Protein AF-A0A9D8C732-F1 (afdb_monomer_lite)

Foldseek 3Di:
DLVVLVVVLVVLVVVLVVLVVVLVVVPPPPVDDDDDDPPPPPPPVNVVSVVVSVVSVVVNVVSVVVSVCVVVVPDDPDDPVVPPPPPPPPPPPPPPPDPPDPPDD

pLDDT: mean 74.03, std 15.89, range [47.41, 96.12]

Structure (mmCIF, N/CA/C/O backbone):
data_AF-A0A9D8C732-F1
#
_entry.id   AF-A0A9D8C732-F1
#
loop_
_atom_site.group_PDB
_atom_site.id
_atom_site.type_symbol
_atom_site.label_atom_id
_atom_site.label_alt_id
_atom_site.label_comp_id
_atom_site.label_asym_id
_atom_site.label_entity_id
_atom_site.label_seq_id
_atom_site.pdbx_PDB_ins_code
_atom_site.Cartn_x
_atom_site.Cartn_y
_atom_site.Cartn_z
_atom_site.occupancy
_atom_site.B_iso_or_equiv
_atom_site.auth_seq_id
_atom_site.auth_comp_id
_atom_site.auth_asym_id
_atom_site.auth_atom_id
_atom_site.pdbx_PDB_model_num
ATOM 1 N N . MET A 1 1 ? 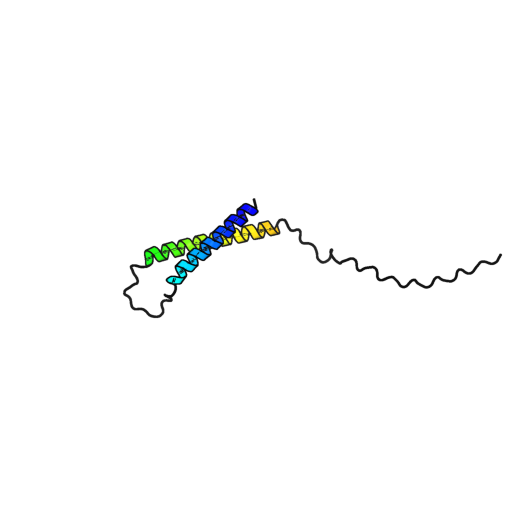-19.339 3.511 5.666 1.00 78.38 1 MET A N 1
ATOM 2 C CA . MET A 1 1 ? -18.114 4.113 5.085 1.00 78.38 1 MET A CA 1
ATOM 3 C C . MET A 1 1 ? -16.856 3.274 5.321 1.00 78.38 1 MET A C 1
ATOM 5 O O . MET A 1 1 ? -16.080 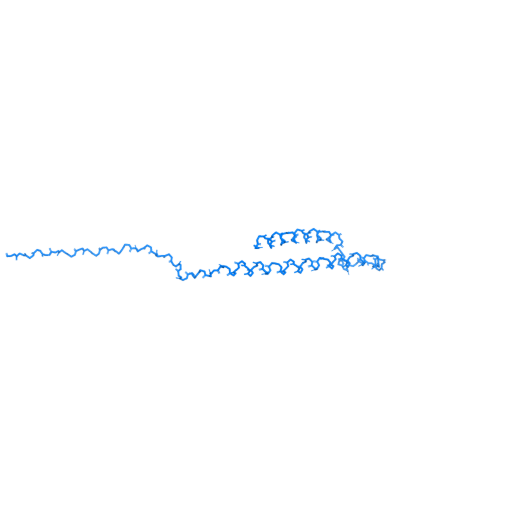3.127 4.390 1.00 78.38 1 MET A O 1
ATOM 9 N N . GLN A 1 2 ? -16.668 2.655 6.495 1.00 84.88 2 GLN A N 1
ATOM 10 C CA . GLN A 1 2 ? -15.501 1.798 6.783 1.00 84.88 2 GLN A CA 1
ATOM 11 C C . GLN A 1 2 ? -15.300 0.636 5.789 1.00 84.88 2 GLN A C 1
ATOM 13 O O . GLN A 1 2 ? -14.180 0.411 5.345 1.00 84.88 2 GLN A O 1
ATOM 18 N N . THR A 1 3 ? -16.366 -0.059 5.375 1.00 90.12 3 THR A N 1
ATOM 19 C CA . THR A 1 3 ? -16.275 -1.151 4.386 1.00 90.12 3 THR A CA 1
ATOM 20 C C . THR A 1 3 ? -15.720 -0.679 3.042 1.00 90.12 3 THR A C 1
ATOM 22 O O . THR A 1 3 ? -14.917 -1.376 2.437 1.00 90.12 3 THR A O 1
ATOM 25 N N . VAL A 1 4 ? -16.090 0.527 2.595 1.00 92.06 4 VAL A N 1
ATOM 26 C CA . VAL A 1 4 ? -15.578 1.111 1.343 1.00 92.06 4 VAL A CA 1
ATOM 27 C C . VAL A 1 4 ? -14.073 1.362 1.450 1.00 92.06 4 VAL A C 1
ATOM 29 O O . VAL A 1 4 ? -13.326 0.990 0.550 1.00 92.06 4 VAL A O 1
ATOM 32 N N . LEU A 1 5 ? -13.614 1.920 2.576 1.00 90.19 5 LEU A N 1
ATOM 33 C CA . LEU A 1 5 ? -12.185 2.131 2.835 1.00 90.19 5 LEU A CA 1
ATOM 34 C C . LEU A 1 5 ? -11.407 0.809 2.888 1.00 90.19 5 LEU A C 1
ATOM 36 O O . LEU A 1 5 ? -10.312 0.730 2.338 1.00 90.19 5 LEU A O 1
ATOM 40 N N . LEU A 1 6 ? -11.978 -0.236 3.498 1.00 92.75 6 LEU A N 1
ATOM 41 C CA . LEU A 1 6 ? -11.377 -1.572 3.515 1.00 92.75 6 LEU A CA 1
ATOM 42 C C . LEU A 1 6 ? -11.243 -2.159 2.109 1.00 92.75 6 LEU A C 1
ATOM 44 O O . LEU A 1 6 ? -10.181 -2.670 1.768 1.00 92.75 6 LEU A O 1
ATOM 48 N N . VAL A 1 7 ? -12.282 -2.050 1.276 1.00 95.56 7 VAL A N 1
ATOM 49 C CA . VAL A 1 7 ? -12.229 -2.518 -0.118 1.00 95.56 7 VAL A CA 1
ATOM 50 C C . VAL A 1 7 ? -11.125 -1.789 -0.889 1.00 95.56 7 VAL A C 1
ATOM 52 O O . VAL A 1 7 ? -10.303 -2.437 -1.533 1.00 95.56 7 VAL A O 1
ATOM 55 N N . ILE A 1 8 ? -11.044 -0.458 -0.773 1.00 93.38 8 ILE A N 1
ATOM 56 C CA . ILE A 1 8 ? -9.986 0.341 -1.414 1.00 93.38 8 ILE A CA 1
ATOM 57 C C . ILE A 1 8 ? -8.597 -0.089 -0.923 1.00 93.38 8 ILE A C 1
ATOM 59 O O . ILE A 1 8 ? -7.682 -0.247 -1.729 1.00 93.38 8 ILE A O 1
ATOM 63 N N . HIS A 1 9 ? -8.434 -0.317 0.380 1.00 94.56 9 HIS A N 1
ATOM 64 C CA . HIS A 1 9 ? -7.164 -0.746 0.961 1.00 94.56 9 HIS A CA 1
ATOM 65 C C . HIS A 1 9 ? -6.697 -2.101 0.417 1.00 94.56 9 HIS A C 1
ATOM 67 O O . HIS A 1 9 ? -5.530 -2.250 0.059 1.00 94.56 9 HIS A O 1
ATOM 73 N N . VAL A 1 10 ? -7.610 -3.070 0.297 1.00 94.81 10 VAL A N 1
ATOM 74 C CA . VAL A 1 10 ? -7.308 -4.389 -0.278 1.00 94.81 10 VAL A CA 1
ATOM 75 C C . VAL A 1 10 ? -6.909 -4.266 -1.750 1.00 94.81 10 VAL A C 1
ATOM 77 O O . VAL A 1 10 ? -5.928 -4.880 -2.165 1.00 94.81 10 VAL A O 1
ATOM 80 N N . LEU A 1 11 ? -7.604 -3.434 -2.533 1.00 95.50 11 LEU A N 1
ATOM 81 C CA . LEU A 1 11 ? -7.233 -3.179 -3.929 1.00 95.50 11 LEU A CA 1
ATOM 82 C C . LEU A 1 11 ? -5.838 -2.549 -4.047 1.00 95.50 11 LEU A C 1
ATOM 84 O O . LEU A 1 11 ? -5.043 -2.990 -4.877 1.00 95.50 11 LEU A O 1
ATOM 88 N N . LEU A 1 12 ? -5.509 -1.571 -3.194 1.00 93.69 12 LEU A N 1
ATOM 89 C CA . LEU A 1 12 ? -4.168 -0.979 -3.131 1.00 93.69 12 LEU A CA 1
ATOM 90 C 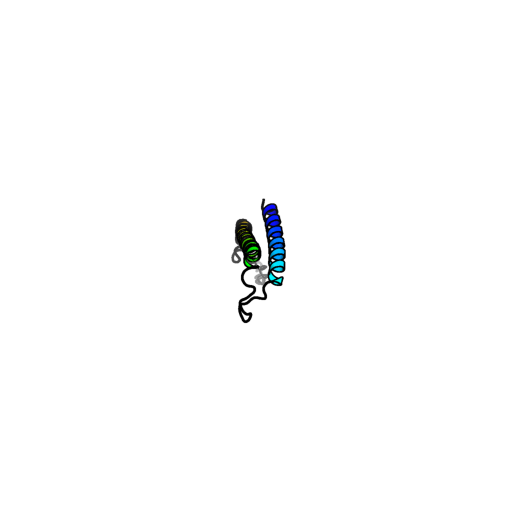C . LEU A 1 12 ? -3.101 -2.018 -2.770 1.00 93.69 12 LEU A C 1
ATOM 92 O O . LEU A 1 12 ? -2.033 -2.019 -3.377 1.00 93.69 12 LEU A O 1
ATOM 96 N N . ALA A 1 13 ? -3.389 -2.913 -1.822 1.00 94.38 13 ALA A N 1
ATOM 97 C CA . ALA A 1 13 ? -2.473 -3.976 -1.418 1.00 94.38 13 ALA A CA 1
ATOM 98 C C . ALA A 1 13 ? -2.163 -4.930 -2.580 1.00 94.38 13 ALA A C 1
ATOM 100 O O . ALA A 1 13 ? -0.998 -5.192 -2.875 1.00 94.38 13 ALA A O 1
ATOM 101 N N . VAL A 1 14 ? -3.199 -5.409 -3.277 1.00 95.75 14 VAL A N 1
ATOM 102 C CA . VAL A 1 14 ? -3.047 -6.311 -4.431 1.00 95.75 14 VAL A CA 1
ATOM 103 C C . VAL A 1 14 ? -2.298 -5.620 -5.570 1.00 95.75 14 VAL A C 1
ATOM 105 O O . VAL A 1 14 ? -1.378 -6.207 -6.140 1.00 95.75 14 VAL A O 1
ATOM 108 N N . ALA A 1 15 ? -2.635 -4.363 -5.872 1.00 92.12 15 ALA A N 1
ATOM 109 C CA . ALA A 1 15 ? -1.936 -3.582 -6.888 1.00 92.12 15 ALA A CA 1
ATOM 110 C C . ALA A 1 15 ? -0.450 -3.395 -6.539 1.00 92.12 15 ALA A C 1
ATOM 112 O O . ALA A 1 15 ? 0.410 -3.603 -7.392 1.00 92.12 15 ALA A O 1
ATOM 113 N N . LEU A 1 16 ? -0.134 -3.070 -5.280 1.00 91.88 16 LEU A N 1
ATOM 114 C CA . LEU A 1 16 ? 1.243 -2.911 -4.816 1.00 91.88 16 LEU A CA 1
ATOM 115 C C . LEU A 1 16 ? 2.032 -4.220 -4.938 1.00 91.88 16 LEU A C 1
ATOM 117 O O . LEU A 1 16 ? 3.148 -4.200 -5.449 1.00 91.88 16 LEU A O 1
ATOM 121 N N . ILE A 1 17 ? 1.448 -5.356 -4.538 1.00 91.31 17 ILE A N 1
ATOM 122 C CA . ILE A 1 17 ? 2.068 -6.678 -4.713 1.00 91.31 17 ILE A CA 1
ATOM 123 C C . ILE A 1 17 ? 2.358 -6.931 -6.196 1.00 91.31 17 ILE A C 1
ATOM 125 O O . ILE A 1 17 ? 3.482 -7.287 -6.539 1.00 91.31 17 ILE A O 1
ATOM 129 N N . GLY A 1 18 ? 1.383 -6.701 -7.081 1.00 90.94 18 GLY A N 1
ATOM 130 C CA . GLY A 1 18 ? 1.556 -6.886 -8.523 1.00 90.94 18 GLY A CA 1
ATOM 131 C C . GLY A 1 18 ? 2.704 -6.051 -9.097 1.00 90.94 18 GLY A C 1
ATOM 132 O O . GLY A 1 18 ? 3.559 -6.582 -9.805 1.00 90.94 18 GLY A O 1
ATOM 133 N N . VAL A 1 19 ? 2.774 -4.763 -8.746 1.00 87.81 19 VAL A N 1
ATOM 134 C CA . VAL A 1 19 ? 3.834 -3.867 -9.234 1.00 87.81 19 VAL A CA 1
ATOM 135 C C . VAL A 1 19 ? 5.203 -4.229 -8.641 1.00 87.81 19 VAL A C 1
ATOM 137 O O . VAL A 1 19 ? 6.194 -4.246 -9.368 1.00 87.81 19 VAL A O 1
ATOM 140 N N . VAL A 1 20 ? 5.285 -4.580 -7.355 1.00 87.62 20 VAL A N 1
ATOM 141 C CA . VAL A 1 20 ? 6.549 -4.992 -6.715 1.00 87.62 20 VAL A CA 1
ATOM 142 C C . VAL A 1 20 ? 7.080 -6.294 -7.317 1.00 87.62 20 VAL A C 1
ATOM 144 O O . VAL A 1 20 ? 8.282 -6.425 -7.551 1.00 87.62 20 VAL A O 1
ATOM 147 N N . LEU A 1 21 ? 6.200 -7.257 -7.608 1.00 88.44 21 LEU A N 1
ATOM 148 C CA . LEU A 1 21 ? 6.592 -8.494 -8.284 1.00 88.44 21 LEU A CA 1
ATOM 149 C C . LEU A 1 21 ? 7.114 -8.221 -9.696 1.00 88.44 21 LEU A C 1
ATOM 151 O O . LEU A 1 21 ? 8.125 -8.803 -10.087 1.00 88.44 21 LEU A O 1
ATOM 155 N N . LEU A 1 22 ? 6.481 -7.293 -10.422 1.00 83.88 22 LEU A N 1
ATOM 156 C CA . LEU A 1 22 ? 6.954 -6.855 -11.733 1.00 83.88 22 LEU A CA 1
ATOM 157 C C . LEU A 1 22 ? 8.371 -6.259 -11.646 1.00 83.88 22 LEU A C 1
ATOM 159 O O . LEU A 1 22 ? 9.236 -6.610 -12.445 1.00 83.88 22 LEU A O 1
ATOM 163 N N . GLN A 1 23 ? 8.646 -5.436 -10.631 1.00 78.38 23 GLN A N 1
ATOM 164 C CA . GLN A 1 23 ? 9.957 -4.806 -10.422 1.00 78.38 23 GLN A CA 1
ATOM 165 C C . GLN A 1 23 ? 11.060 -5.766 -9.974 1.00 78.38 23 GLN A C 1
ATOM 167 O O . GLN A 1 23 ? 12.228 -5.570 -10.313 1.00 78.38 23 GLN A O 1
ATOM 172 N N . ARG A 1 24 ? 10.721 -6.823 -9.224 1.00 65.25 24 ARG A N 1
ATOM 173 C CA . ARG A 1 24 ? 11.707 -7.802 -8.736 1.00 65.25 24 ARG A CA 1
ATOM 174 C C . ARG A 1 24 ? 12.365 -8.596 -9.869 1.00 65.25 24 ARG A C 1
ATOM 176 O O . ARG A 1 24 ? 13.457 -9.119 -9.667 1.00 65.25 24 ARG A O 1
ATOM 183 N N . SER A 1 25 ? 11.746 -8.643 -11.049 1.00 58.31 25 SER A N 1
ATOM 184 C CA . SER A 1 25 ? 12.328 -9.280 -12.237 1.00 58.31 25 SER A CA 1
ATOM 185 C C . SER A 1 25 ? 13.531 -8.516 -12.821 1.00 58.31 25 SER A C 1
ATOM 187 O O . SER A 1 25 ? 14.404 -9.142 -13.414 1.00 58.31 25 SER A O 1
ATOM 189 N N . GLU A 1 26 ? 13.648 -7.205 -12.571 1.00 56.44 26 GLU A N 1
ATOM 190 C CA . GLU A 1 26 ? 14.798 -6.374 -12.985 1.00 56.44 26 GLU A CA 1
ATOM 191 C C . GLU A 1 26 ? 15.740 -6.030 -11.810 1.00 56.44 26 GLU A C 1
ATOM 193 O O . GLU A 1 26 ? 16.871 -5.580 -12.000 1.00 56.44 26 GLU A O 1
ATOM 198 N N . GLY A 1 27 ? 15.292 -6.275 -10.573 1.00 56.78 27 GLY A N 1
ATOM 199 C CA . GLY A 1 27 ? 15.923 -5.853 -9.315 1.00 56.78 27 GLY A CA 1
ATOM 200 C C . GLY A 1 27 ? 17.195 -6.597 -8.888 1.00 56.78 27 GLY A C 1
ATOM 201 O O . GLY A 1 27 ? 17.533 -6.581 -7.707 1.00 56.78 27 GLY A O 1
ATOM 202 N N . GLY A 1 28 ? 17.907 -7.243 -9.814 1.00 54.88 28 GLY A N 1
ATOM 203 C CA . GLY A 1 28 ? 19.220 -7.854 -9.572 1.00 54.88 28 GLY A CA 1
ATOM 204 C C . GLY A 1 28 ? 20.410 -6.908 -9.772 1.00 54.88 28 GLY A C 1
ATOM 205 O O . GLY A 1 28 ? 21.547 -7.317 -9.573 1.00 54.88 28 GLY A O 1
ATOM 206 N N . ALA A 1 29 ? 20.182 -5.650 -10.156 1.00 57.44 29 ALA A N 1
ATOM 207 C CA . ALA A 1 29 ? 21.238 -4.663 -10.373 1.00 57.44 29 ALA A CA 1
ATOM 208 C C . ALA A 1 29 ? 21.567 -3.880 -9.089 1.00 57.44 29 ALA A C 1
ATOM 210 O O . ALA A 1 29 ? 21.574 -2.649 -9.071 1.00 57.44 29 ALA A O 1
ATOM 211 N N . LEU A 1 30 ? 21.878 -4.586 -7.996 1.00 57.72 30 LEU A N 1
ATOM 212 C CA . LEU A 1 30 ? 22.823 -4.007 -7.043 1.00 57.72 30 LEU A CA 1
ATOM 213 C C . LEU A 1 30 ? 24.084 -3.727 -7.866 1.00 57.72 30 LEU A C 1
ATOM 215 O O . LEU A 1 30 ? 24.593 -4.644 -8.500 1.00 57.72 30 LEU A O 1
ATOM 219 N N . GLY A 1 31 ? 24.519 -2.467 -7.936 1.00 56.91 31 GLY A N 1
ATOM 220 C CA . GLY A 1 31 ? 25.639 -1.980 -8.752 1.00 56.91 31 GLY A CA 1
ATOM 221 C C . GLY A 1 31 ? 27.007 -2.547 -8.356 1.00 56.91 31 GLY A C 1
ATOM 222 O O . GLY A 1 31 ? 27.942 -1.796 -8.106 1.00 56.91 31 GLY A O 1
ATOM 223 N N . ILE A 1 32 ? 27.123 -3.869 -8.298 1.00 57.47 32 ILE A N 1
ATOM 224 C CA . ILE A 1 32 ? 28.280 -4.643 -7.883 1.00 57.47 32 ILE A CA 1
ATOM 225 C C . ILE A 1 32 ? 28.649 -5.537 -9.075 1.00 57.47 32 ILE A C 1
ATOM 227 O O . ILE A 1 32 ? 28.323 -6.716 -9.123 1.00 57.47 32 ILE A O 1
ATOM 231 N N . GLY A 1 33 ? 29.291 -4.939 -10.081 1.00 58.81 33 GLY A N 1
ATOM 232 C CA . GLY A 1 33 ? 29.901 -5.663 -11.201 1.00 58.81 33 GLY A CA 1
ATOM 233 C C . GLY A 1 33 ? 29.097 -5.626 -12.502 1.00 58.81 33 GLY A C 1
ATOM 234 O O . GLY A 1 33 ? 28.210 -6.436 -12.732 1.00 58.81 33 GLY A O 1
ATOM 235 N N . GLY A 1 34 ? 29.449 -4.709 -13.402 1.00 56.03 34 GLY A N 1
ATOM 236 C CA . GLY A 1 34 ? 28.914 -4.711 -14.762 1.00 56.03 34 GLY A CA 1
ATOM 237 C C . GLY A 1 34 ? 29.280 -3.440 -15.511 1.00 56.03 34 GLY A C 1
ATOM 238 O O . GLY A 1 34 ? 28.685 -2.388 -15.302 1.00 56.03 34 GLY A O 1
ATOM 239 N N . SER A 1 35 ? 30.297 -3.537 -16.355 1.00 54.28 35 SER A N 1
ATOM 240 C CA . SER A 1 35 ? 30.887 -2.469 -17.158 1.00 54.28 35 SER A CA 1
ATOM 241 C C . SER A 1 35 ? 29.862 -1.658 -17.968 1.00 54.28 35 SER A C 1
ATOM 243 O O . SER A 1 35 ? 29.318 -2.130 -18.958 1.00 54.28 35 SER A O 1
ATOM 245 N N . GLY A 1 36 ? 29.644 -0.404 -17.557 1.00 54.16 36 GLY A N 1
ATOM 246 C CA . GLY A 1 36 ? 29.609 0.829 -18.369 1.00 54.16 36 GLY A CA 1
ATOM 247 C C . GLY A 1 36 ? 28.693 1.004 -19.594 1.00 54.16 36 GLY A C 1
ATOM 248 O O . GLY A 1 36 ? 28.478 2.148 -19.979 1.00 54.16 36 GLY A O 1
ATOM 249 N N . ALA A 1 37 ? 28.134 -0.033 -20.216 1.00 54.97 37 ALA A N 1
ATOM 250 C CA . ALA A 1 37 ? 27.547 0.087 -21.557 1.00 54.97 37 ALA A CA 1
ATOM 251 C C . ALA A 1 37 ? 26.006 0.091 -21.592 1.00 54.97 37 ALA A C 1
ATOM 253 O O . ALA A 1 37 ? 25.424 0.648 -22.518 1.00 54.97 37 ALA A O 1
ATOM 254 N N . ASN A 1 38 ? 25.322 -0.440 -20.569 1.00 54.81 38 ASN A N 1
ATOM 255 C CA . ASN A 1 38 ? 23.855 -0.598 -20.583 1.00 54.81 38 ASN A CA 1
ATOM 256 C C . ASN A 1 38 ? 23.074 0.464 -19.778 1.00 54.81 38 ASN A C 1
ATOM 258 O O . ASN A 1 38 ? 21.863 0.355 -19.590 1.00 54.81 38 ASN A O 1
ATOM 262 N N . PHE A 1 39 ? 23.745 1.518 -19.304 1.00 55.50 39 PHE A N 1
ATOM 263 C CA . PHE A 1 39 ? 23.183 2.463 -18.332 1.00 55.50 39 PHE A CA 1
ATOM 264 C C . PHE A 1 39 ? 22.184 3.486 -18.895 1.00 55.50 39 PHE A C 1
ATOM 266 O O . PHE A 1 39 ? 21.556 4.169 -18.091 1.00 55.50 39 PHE A O 1
ATOM 273 N N . MET A 1 40 ? 22.040 3.668 -20.214 1.00 55.75 40 MET A N 1
ATOM 274 C CA . MET A 1 40 ? 21.254 4.792 -20.767 1.00 55.75 40 MET A CA 1
ATOM 275 C C . MET A 1 40 ? 19.844 4.423 -21.252 1.00 55.75 40 MET A C 1
ATOM 277 O O . MET A 1 40 ? 18.970 5.283 -21.216 1.00 55.75 40 MET A O 1
ATOM 281 N N . SER A 1 41 ? 19.581 3.168 -21.632 1.00 54.78 41 SER A N 1
ATOM 282 C CA . SER A 1 41 ? 18.282 2.774 -22.210 1.00 54.78 41 SER A CA 1
ATOM 283 C C . SER A 1 41 ? 17.223 2.389 -21.155 1.00 54.78 41 SER A C 1
ATOM 285 O O . SER A 1 41 ? 16.045 2.686 -21.328 1.00 54.78 41 SER A O 1
ATOM 287 N N . GLY A 1 42 ? 17.625 1.836 -20.000 1.00 54.84 42 GLY A N 1
ATOM 288 C CA . GLY A 1 42 ? 16.692 1.362 -18.958 1.00 54.84 42 GLY A CA 1
ATOM 289 C C . GLY A 1 42 ? 16.138 2.423 -17.990 1.00 54.84 42 GLY A C 1
ATOM 290 O O . GLY A 1 42 ? 15.180 2.154 -17.270 1.00 54.84 42 GLY A O 1
ATOM 291 N N . ARG A 1 43 ? 16.694 3.646 -17.947 1.00 57.00 43 ARG A N 1
ATOM 292 C CA . ARG A 1 43 ? 16.334 4.644 -16.911 1.00 57.00 43 ARG A CA 1
ATOM 293 C C . ARG A 1 43 ? 14.907 5.188 -17.033 1.00 57.00 43 ARG A C 1
ATOM 295 O O . ARG A 1 43 ? 14.323 5.548 -16.019 1.00 57.00 43 ARG A O 1
ATOM 302 N N . GLY A 1 44 ? 14.347 5.275 -18.242 1.00 59.41 44 GLY A N 1
ATOM 303 C CA . GLY A 1 44 ? 13.030 5.890 -18.469 1.00 59.41 44 GLY A CA 1
ATOM 304 C C . GLY A 1 44 ? 11.871 5.075 -17.884 1.00 59.41 44 GLY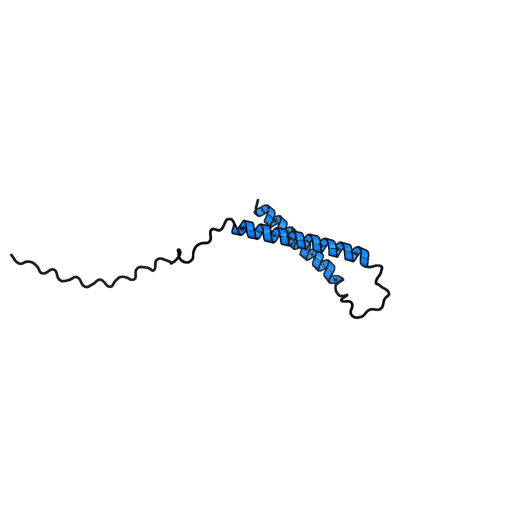 A C 1
ATOM 305 O O . GLY A 1 44 ? 11.066 5.603 -17.118 1.00 59.41 44 GLY A O 1
ATOM 306 N N . ALA A 1 45 ? 11.820 3.777 -18.194 1.00 56.84 45 ALA A N 1
ATOM 307 C CA . ALA A 1 45 ? 10.786 2.865 -17.699 1.00 56.84 45 ALA A CA 1
ATOM 308 C C . ALA A 1 45 ? 10.994 2.491 -16.220 1.00 56.84 45 ALA A C 1
ATOM 310 O O . ALA A 1 45 ? 10.037 2.512 -15.441 1.00 56.84 45 ALA A O 1
ATOM 311 N N . ALA A 1 46 ? 12.248 2.255 -15.809 1.00 60.31 46 ALA A N 1
ATOM 312 C CA . ALA A 1 46 ? 12.583 1.957 -14.418 1.00 60.31 46 ALA A C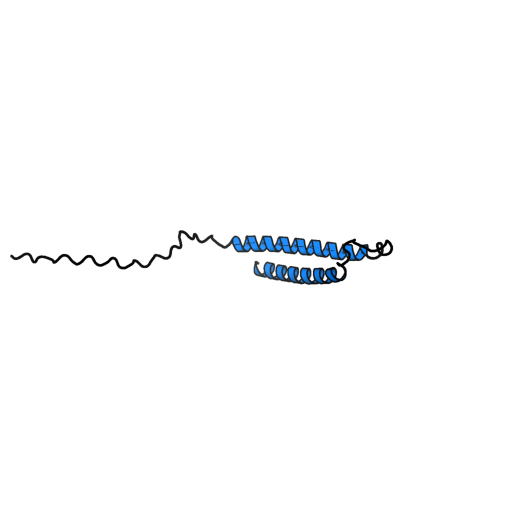A 1
ATOM 313 C C . ALA A 1 46 ? 12.179 3.099 -13.467 1.00 60.31 46 ALA A C 1
ATOM 315 O O . ALA A 1 46 ? 11.671 2.846 -12.373 1.00 60.31 46 ALA A O 1
ATOM 316 N N . ASN A 1 47 ? 12.321 4.364 -13.887 1.00 69.56 47 ASN A N 1
ATOM 317 C CA . ASN A 1 47 ? 11.946 5.509 -13.056 1.00 69.56 47 ASN A CA 1
ATOM 318 C C . ASN A 1 47 ? 10.418 5.672 -12.934 1.00 69.56 47 ASN A C 1
ATOM 320 O O . ASN A 1 47 ? 9.929 6.026 -11.865 1.00 69.56 47 ASN A O 1
ATOM 324 N N . LEU A 1 48 ? 9.640 5.360 -13.980 1.00 78.94 48 LEU A N 1
ATOM 325 C CA . LEU A 1 48 ? 8.171 5.411 -13.925 1.00 78.94 48 LEU A CA 1
ATOM 326 C C . LEU A 1 48 ? 7.584 4.338 -13.004 1.00 78.94 48 LEU A C 1
ATOM 328 O O . LEU A 1 48 ? 6.782 4.668 -12.131 1.00 78.94 48 LEU A O 1
ATOM 332 N N . LEU A 1 49 ? 8.002 3.077 -13.156 1.00 79.44 49 LEU A N 1
ATOM 333 C CA . LEU A 1 49 ? 7.509 1.979 -12.318 1.00 79.44 49 LEU A CA 1
ATOM 334 C C . LEU A 1 49 ? 7.888 2.195 -10.849 1.00 79.44 49 LEU A C 1
ATOM 336 O O . LEU A 1 49 ? 7.042 2.037 -9.964 1.00 79.44 49 LEU A O 1
ATOM 340 N N . THR A 1 50 ? 9.133 2.604 -10.583 1.00 81.50 50 THR A N 1
ATOM 341 C CA . THR A 1 50 ? 9.611 2.901 -9.221 1.00 81.50 50 THR A CA 1
ATOM 342 C C . THR A 1 50 ? 8.792 4.022 -8.588 1.00 81.50 50 THR A C 1
ATOM 344 O O . THR A 1 50 ? 8.326 3.898 -7.456 1.00 81.50 50 THR A O 1
ATOM 347 N N . ARG A 1 51 ? 8.535 5.099 -9.339 1.00 84.88 51 ARG A N 1
ATOM 348 C CA . ARG A 1 51 ? 7.751 6.242 -8.859 1.00 84.88 51 ARG A CA 1
ATOM 349 C C . ARG A 1 51 ? 6.280 5.885 -8.646 1.00 84.88 51 ARG A C 1
ATOM 351 O O . ARG A 1 51 ? 5.703 6.305 -7.648 1.00 84.88 51 ARG A O 1
ATOM 358 N N . ALA A 1 52 ? 5.693 5.064 -9.518 1.00 86.69 52 ALA A N 1
ATOM 359 C CA . ALA A 1 52 ? 4.347 4.526 -9.328 1.00 86.69 52 ALA A CA 1
ATOM 360 C C . ALA A 1 52 ? 4.263 3.675 -8.052 1.00 86.69 52 ALA A C 1
ATOM 362 O O . ALA A 1 52 ? 3.356 3.864 -7.249 1.00 86.69 52 ALA A O 1
ATOM 363 N N . THR A 1 53 ? 5.251 2.812 -7.807 1.00 90.06 53 THR A N 1
ATOM 364 C CA . THR A 1 53 ? 5.305 1.974 -6.594 1.00 90.06 53 THR A CA 1
ATOM 365 C C . THR A 1 53 ? 5.440 2.809 -5.337 1.00 90.06 53 THR A C 1
ATOM 367 O O . THR A 1 53 ? 4.741 2.549 -4.365 1.00 90.06 53 THR A O 1
ATOM 370 N N . ALA A 1 54 ? 6.276 3.848 -5.363 1.00 88.88 54 ALA A N 1
ATOM 371 C CA . ALA A 1 54 ? 6.411 4.775 -4.247 1.00 88.88 54 ALA A CA 1
ATOM 372 C C . ALA A 1 54 ? 5.080 5.479 -3.928 1.00 88.88 54 ALA A C 1
ATOM 374 O O . ALA A 1 54 ? 4.701 5.577 -2.762 1.00 88.88 54 ALA A O 1
ATOM 375 N N . ILE A 1 55 ? 4.336 5.914 -4.954 1.00 92.69 55 ILE A N 1
ATOM 376 C CA . ILE A 1 55 ? 3.010 6.528 -4.785 1.00 92.69 55 ILE A CA 1
ATOM 377 C C . ILE A 1 55 ? 2.002 5.512 -4.228 1.00 92.69 55 ILE A C 1
ATOM 379 O O . ILE A 1 55 ? 1.306 5.821 -3.260 1.00 92.69 55 ILE A O 1
ATOM 383 N N . LEU A 1 56 ? 1.940 4.297 -4.788 1.00 92.50 56 LEU A N 1
ATOM 384 C CA . LEU A 1 56 ? 1.048 3.238 -4.300 1.00 92.50 56 LEU A CA 1
ATOM 385 C C . LEU A 1 56 ? 1.370 2.855 -2.848 1.00 92.50 56 LEU A C 1
ATOM 387 O O . LEU A 1 56 ? 0.456 2.715 -2.038 1.00 92.50 56 LEU A O 1
ATOM 391 N N . ALA A 1 57 ? 2.652 2.723 -2.506 1.00 92.19 57 ALA A N 1
ATOM 392 C CA . ALA A 1 57 ? 3.102 2.396 -1.158 1.00 92.19 57 ALA A CA 1
ATOM 393 C C . ALA A 1 57 ? 2.725 3.499 -0.159 1.00 92.19 57 ALA A C 1
ATOM 395 O O . ALA A 1 57 ? 2.195 3.201 0.910 1.00 92.19 57 ALA A O 1
ATOM 396 N N . ALA A 1 58 ? 2.925 4.771 -0.521 1.00 94.69 58 ALA A N 1
ATOM 397 C CA . ALA A 1 58 ? 2.513 5.901 0.307 1.00 94.69 58 ALA A CA 1
ATOM 398 C C . ALA A 1 58 ? 0.989 5.928 0.522 1.00 94.69 58 ALA A C 1
ATOM 400 O O . ALA A 1 58 ? 0.529 6.098 1.652 1.00 94.69 58 ALA A O 1
ATOM 401 N N . ALA A 1 59 ? 0.200 5.696 -0.533 1.00 93.69 59 ALA A N 1
ATOM 402 C CA . ALA A 1 59 ? -1.258 5.624 -0.446 1.00 93.69 59 ALA A CA 1
ATOM 403 C C . ALA A 1 59 ? -1.735 4.452 0.432 1.00 93.69 59 ALA A C 1
ATOM 405 O O . ALA A 1 59 ? -2.638 4.615 1.260 1.00 93.69 59 ALA A O 1
ATOM 406 N N . PHE A 1 60 ? -1.107 3.281 0.299 1.00 95.50 60 PHE A N 1
ATOM 407 C CA . PHE A 1 60 ? -1.376 2.116 1.141 1.00 95.50 60 PHE A CA 1
ATOM 408 C C . PHE A 1 60 ? -1.085 2.411 2.618 1.00 95.50 60 PHE A C 1
ATOM 410 O O . PHE A 1 60 ? -1.926 2.134 3.476 1.00 95.50 60 PHE A O 1
ATOM 417 N N . MET A 1 61 ? 0.063 3.031 2.910 1.00 96.12 61 MET A N 1
ATOM 418 C CA . MET A 1 61 ? 0.476 3.384 4.269 1.00 96.12 61 MET A CA 1
ATOM 419 C C . MET A 1 61 ? -0.485 4.392 4.908 1.00 96.12 61 MET A C 1
ATOM 421 O O . MET A 1 61 ? -0.945 4.178 6.029 1.00 96.12 61 MET A O 1
ATOM 425 N N . ALA A 1 62 ? -0.847 5.450 4.175 1.00 96.00 62 ALA A N 1
ATOM 426 C CA . ALA A 1 62 ? -1.818 6.440 4.631 1.00 96.00 62 ALA A CA 1
ATOM 427 C C . ALA A 1 62 ? -3.169 5.784 4.955 1.00 96.00 62 ALA A C 1
ATOM 429 O O . ALA A 1 62 ? -3.714 5.991 6.037 1.00 96.00 62 ALA A O 1
ATOM 430 N N . THR A 1 63 ? -3.660 4.917 4.063 1.00 93.31 63 THR A N 1
ATOM 431 C CA . THR A 1 63 ? -4.929 4.203 4.263 1.00 93.31 63 THR A CA 1
ATOM 432 C C . THR A 1 63 ? -4.872 3.258 5.468 1.00 93.31 63 THR A C 1
ATOM 434 O O . THR A 1 63 ? -5.837 3.186 6.225 1.00 93.31 63 THR A O 1
ATOM 437 N N . SER A 1 64 ? -3.742 2.572 5.688 1.00 93.38 64 SER A N 1
ATOM 438 C CA . SER A 1 64 ? -3.523 1.701 6.853 1.00 93.38 64 SER A CA 1
ATOM 439 C C . SER A 1 64 ? -3.639 2.476 8.170 1.00 93.38 64 SER A C 1
ATOM 441 O O . SER A 1 64 ? -4.381 2.077 9.067 1.00 93.38 64 SER A O 1
ATOM 443 N N . ILE A 1 65 ? -2.992 3.645 8.253 1.00 94.38 65 ILE A N 1
ATOM 444 C CA . ILE A 1 65 ? -3.065 4.521 9.430 1.00 94.38 65 ILE A CA 1
ATOM 445 C C . ILE A 1 65 ? -4.497 5.033 9.635 1.00 94.38 65 ILE A C 1
ATOM 447 O O . ILE A 1 65 ? -5.018 4.968 10.748 1.00 94.38 65 ILE A O 1
ATOM 451 N N . THR A 1 66 ? -5.164 5.500 8.573 1.00 92.56 66 THR A N 1
ATOM 452 C CA . THR A 1 66 ? -6.561 5.956 8.654 1.00 92.56 66 THR A CA 1
ATOM 453 C C . THR A 1 66 ? -7.487 4.855 9.171 1.00 92.56 66 THR A C 1
ATOM 455 O O . THR A 1 66 ? -8.299 5.107 10.062 1.00 92.56 66 THR A O 1
ATOM 458 N N . LEU A 1 67 ? -7.353 3.628 8.657 1.00 90.75 67 LEU A N 1
ATOM 459 C CA . LEU A 1 67 ? -8.143 2.480 9.102 1.00 90.75 67 LEU A CA 1
ATOM 460 C C . LEU A 1 67 ? -7.838 2.101 10.556 1.00 90.75 67 LEU A C 1
ATOM 462 O O . LEU A 1 67 ? -8.772 1.818 11.301 1.00 90.75 67 LEU A O 1
ATOM 466 N N . ALA A 1 68 ? -6.572 2.140 10.981 1.00 90.00 68 ALA A N 1
ATOM 467 C CA . ALA A 1 68 ? -6.176 1.842 12.357 1.00 90.00 68 ALA A CA 1
ATOM 468 C C . ALA A 1 68 ? -6.771 2.840 13.364 1.00 90.00 68 ALA A C 1
ATOM 470 O O . ALA A 1 68 ? -7.316 2.439 14.398 1.00 90.00 68 ALA A O 1
ATOM 471 N N . ILE A 1 69 ? -6.725 4.137 13.043 1.00 90.06 69 ILE A N 1
ATOM 472 C CA . ILE A 1 69 ? -7.333 5.190 13.867 1.00 90.06 69 ILE A CA 1
ATOM 473 C C . ILE A 1 69 ? -8.850 4.997 13.926 1.00 90.06 69 ILE A C 1
ATOM 475 O O . ILE A 1 69 ? -9.422 5.010 15.015 1.00 90.06 69 ILE A O 1
ATOM 479 N N . LEU A 1 70 ? -9.504 4.763 12.784 1.00 88.12 70 LEU A N 1
ATOM 480 C CA . LEU A 1 70 ? -10.957 4.594 12.732 1.00 88.12 70 LEU A CA 1
ATOM 481 C C . LEU A 1 70 ? -11.427 3.332 13.478 1.00 88.12 70 LEU A C 1
ATOM 483 O O . LEU A 1 70 ? -12.443 3.376 14.167 1.00 88.12 70 LEU A O 1
ATOM 487 N N . ALA A 1 71 ? -10.670 2.234 13.397 1.00 85.94 71 ALA A N 1
ATOM 488 C CA . ALA A 1 71 ? -10.952 1.001 14.132 1.00 85.94 71 ALA A CA 1
ATOM 489 C C . ALA A 1 71 ? -10.794 1.178 15.653 1.00 85.94 71 ALA A C 1
ATOM 491 O O . ALA A 1 71 ? -11.563 0.620 16.438 1.00 85.94 71 ALA A O 1
ATOM 492 N N . THR A 1 72 ? -9.824 1.992 16.077 1.00 82.75 72 THR A N 1
ATOM 493 C CA . THR A 1 72 ? -9.572 2.261 17.499 1.00 82.75 72 THR A CA 1
ATOM 494 C C . THR A 1 72 ? -10.569 3.270 18.075 1.00 82.75 72 THR A C 1
ATOM 496 O O . THR A 1 72 ? -10.995 3.117 19.216 1.00 82.75 72 THR A O 1
ATOM 499 N N . ALA A 1 73 ? -11.017 4.255 17.290 1.00 77.50 73 ALA A N 1
ATOM 500 C CA . ALA A 1 73 ? -11.912 5.323 17.744 1.00 77.50 73 ALA A CA 1
ATOM 501 C C . ALA A 1 73 ? -13.276 4.834 18.279 1.00 77.50 73 ALA A C 1
ATOM 503 O O . ALA A 1 73 ? -13.884 5.506 19.109 1.00 77.50 73 ALA A O 1
ATOM 504 N N . GLY A 1 74 ? -13.762 3.668 17.837 1.00 68.56 74 GLY A N 1
ATOM 505 C CA . GLY A 1 74 ? -14.995 3.054 18.351 1.00 68.56 74 GLY A CA 1
ATOM 506 C C . GLY A 1 74 ? -14.797 2.127 19.556 1.00 68.56 74 GLY A C 1
ATOM 507 O O . GLY A 1 74 ? -15.772 1.718 20.187 1.00 68.56 74 GLY A O 1
ATOM 508 N N . THR A 1 75 ? -13.552 1.786 19.891 1.00 71.00 75 THR A N 1
ATOM 509 C CA . THR A 1 75 ? -13.235 0.801 20.926 1.00 71.00 75 THR A CA 1
ATOM 510 C C . THR A 1 75 ? -12.942 1.525 22.236 1.00 71.00 75 THR A C 1
ATOM 512 O O . THR A 1 75 ? -11.840 2.024 22.449 1.00 71.00 75 THR A O 1
ATOM 515 N N . LYS A 1 76 ? -13.924 1.592 23.148 1.00 70.94 76 LYS A N 1
ATOM 516 C CA . LYS A 1 76 ? -13.653 2.027 24.527 1.00 70.94 76 LYS A CA 1
ATOM 517 C C . LYS A 1 76 ? -12.660 1.035 25.154 1.00 70.94 76 LYS A C 1
ATOM 519 O O . LYS A 1 76 ? -12.962 -0.161 25.149 1.00 70.94 76 LYS A O 1
ATOM 524 N N . PRO A 1 77 ? -11.507 1.477 25.690 1.00 70.50 77 PRO A N 1
ATOM 525 C CA . PRO A 1 77 ? -10.571 0.573 26.347 1.00 70.50 77 PRO A CA 1
ATOM 526 C C . PRO A 1 77 ? -11.272 -0.062 27.551 1.00 70.50 77 PRO A C 1
ATOM 528 O O . PRO A 1 77 ? -11.609 0.617 28.521 1.00 70.50 77 PRO A O 1
ATOM 531 N N . LYS A 1 78 ? -11.553 -1.366 27.470 1.00 71.19 78 LYS A N 1
ATOM 532 C CA . LYS A 1 78 ? -12.146 -2.119 28.575 1.00 71.19 78 LYS A CA 1
ATOM 533 C C . LYS A 1 78 ? -11.069 -2.267 29.648 1.00 71.19 78 LYS A C 1
ATOM 535 O O . LYS A 1 78 ? -10.089 -2.979 29.445 1.00 71.19 78 LYS A O 1
ATOM 540 N N . SER A 1 79 ? -11.218 -1.532 30.750 1.00 76.62 79 SER A N 1
ATOM 541 C CA . SER A 1 79 ? -10.292 -1.600 31.879 1.00 76.62 79 SER A CA 1
ATOM 542 C C . SER A 1 79 ? -10.251 -3.028 32.421 1.00 76.62 79 SER A C 1
ATOM 544 O O . SER A 1 79 ? -11.273 -3.607 32.796 1.00 76.62 79 SER A O 1
ATOM 546 N N . ILE A 1 80 ? -9.046 -3.592 32.459 1.00 69.81 80 ILE A N 1
ATOM 547 C CA . ILE A 1 80 ? -8.768 -4.926 33.006 1.00 69.81 80 ILE A CA 1
ATOM 548 C C . ILE A 1 80 ? -9.040 -4.963 34.518 1.00 69.81 80 ILE A C 1
ATOM 550 O O . ILE A 1 80 ? -9.350 -6.016 35.062 1.00 69.81 80 ILE A O 1
ATOM 554 N N . ILE A 1 81 ? -8.973 -3.802 35.180 1.00 72.75 81 ILE A N 1
ATOM 555 C CA . ILE A 1 81 ? -9.236 -3.652 36.618 1.00 72.75 81 ILE A CA 1
ATOM 556 C C . ILE A 1 81 ? -10.741 -3.715 36.919 1.00 72.75 81 ILE A C 1
ATOM 558 O O . ILE A 1 81 ? -11.133 -4.245 37.951 1.00 72.75 81 ILE A O 1
ATOM 562 N N . ASP A 1 82 ? -11.584 -3.261 35.988 1.00 63.78 82 ASP A N 1
ATOM 563 C CA . ASP A 1 82 ? -13.053 -3.288 36.118 1.00 63.78 82 ASP A CA 1
ATOM 564 C C . ASP A 1 82 ? -13.669 -4.620 35.648 1.00 63.78 82 ASP A C 1
ATOM 566 O O . ASP A 1 82 ? -14.848 -4.894 35.846 1.00 63.78 82 ASP A O 1
ATOM 570 N N . THR A 1 83 ? -12.863 -5.466 34.998 1.00 61.47 83 THR A N 1
ATOM 571 C CA . THR A 1 83 ? -13.250 -6.810 34.541 1.00 61.47 83 THR A CA 1
ATOM 572 C C . THR A 1 83 ? -12.506 -7.873 35.343 1.00 61.47 83 THR A C 1
ATOM 574 O O . THR A 1 83 ? -12.079 -8.889 34.799 1.00 61.47 83 THR A O 1
ATOM 577 N N . ALA A 1 84 ? -12.333 -7.665 36.649 1.00 61.84 84 ALA A N 1
ATOM 578 C CA . ALA A 1 84 ? -12.154 -8.816 37.516 1.00 61.84 84 ALA A CA 1
ATOM 579 C C . ALA A 1 84 ? -13.466 -9.616 37.428 1.00 61.84 84 ALA A C 1
ATOM 581 O O . ALA A 1 84 ? -14.516 -9.066 37.773 1.00 61.84 84 ALA A O 1
ATOM 582 N N . PRO A 1 85 ? -13.467 -10.875 36.943 1.00 66.88 85 PRO A N 1
ATOM 583 C CA . PRO A 1 85 ? -14.622 -11.723 37.169 1.00 66.88 85 PRO A CA 1
ATOM 584 C C . PRO A 1 85 ? -14.849 -11.692 38.674 1.00 66.88 85 PRO A C 1
ATOM 586 O O . PRO A 1 85 ? -13.897 -11.920 39.428 1.00 66.88 85 PRO A O 1
ATOM 589 N N . ALA A 1 86 ? -16.065 -11.338 39.103 1.00 61.91 86 ALA A N 1
ATOM 590 C CA . ALA A 1 86 ? -16.471 -11.545 40.478 1.00 61.91 86 ALA A CA 1
ATOM 591 C C . ALA A 1 86 ? -16.109 -12.995 40.778 1.00 61.91 86 ALA A C 1
ATOM 593 O O . ALA A 1 86 ? -16.691 -13.922 40.208 1.00 61.91 86 ALA A O 1
ATOM 594 N N . ARG A 1 87 ? -15.038 -13.180 41.556 1.00 60.19 87 ARG A N 1
ATOM 595 C CA . ARG A 1 87 ? -14.635 -14.492 42.031 1.00 60.19 87 ARG A CA 1
ATOM 596 C C . ARG A 1 87 ? -15.919 -15.051 42.639 1.00 60.19 87 ARG A C 1
ATOM 598 O O . ARG A 1 87 ? -16.507 -14.322 43.445 1.00 60.19 87 ARG A O 1
ATOM 605 N N . PRO A 1 88 ? -16.400 -16.241 42.227 1.00 54.62 88 PRO A N 1
ATOM 606 C CA . PRO A 1 88 ? -17.502 -16.875 42.928 1.00 54.62 88 PRO A CA 1
ATOM 607 C C . PRO A 1 88 ? -17.153 -16.758 44.400 1.00 54.62 88 PRO A C 1
ATOM 609 O O . PRO A 1 88 ? -16.011 -17.073 44.759 1.00 54.62 88 PRO A O 1
ATOM 612 N N . ALA A 1 89 ? -18.044 -16.155 45.189 1.00 54.88 89 ALA A N 1
ATOM 613 C CA . ALA A 1 89 ? -17.868 -16.116 46.624 1.00 54.88 89 ALA A CA 1
ATOM 614 C C . ALA A 1 89 ? -17.576 -17.561 47.008 1.00 54.88 89 ALA A C 1
ATOM 616 O O . ALA A 1 89 ? -18.431 -18.425 46.839 1.00 54.88 89 ALA A O 1
ATOM 617 N N . ALA A 1 90 ? -16.320 -17.843 47.359 1.00 53.25 90 ALA A N 1
ATOM 618 C CA . ALA A 1 90 ? -16.000 -19.108 47.969 1.00 53.25 90 ALA A CA 1
ATOM 619 C C . ALA A 1 90 ? -16.915 -19.138 49.179 1.00 53.25 90 ALA A C 1
ATOM 621 O O . ALA A 1 90 ? -16.889 -18.181 49.966 1.00 53.25 90 ALA A O 1
ATOM 622 N N . ASP A 1 91 ? -17.780 -20.148 49.220 1.00 51.72 91 ASP A N 1
ATOM 623 C CA . ASP A 1 91 ? -18.682 -20.394 50.325 1.00 51.72 91 ASP A CA 1
ATOM 624 C C . ASP A 1 91 ? -17.902 -20.113 51.599 1.00 51.72 91 ASP A C 1
ATOM 626 O O . ASP A 1 91 ? -16.883 -20.747 51.894 1.00 51.72 91 ASP A O 1
ATOM 630 N N . SER A 1 92 ? -18.307 -19.048 52.290 1.00 50.06 92 SER A N 1
ATOM 631 C CA . SER A 1 92 ? -17.777 -18.802 53.616 1.00 50.06 92 SER A CA 1
ATOM 632 C C . SER A 1 92 ? -18.165 -20.048 54.397 1.00 50.06 92 SER A C 1
ATOM 634 O O . SER A 1 92 ? -19.354 -20.373 54.376 1.00 50.06 92 SER A O 1
ATOM 636 N N . PRO A 1 93 ? -17.217 -20.778 55.011 1.00 52.47 93 PRO A N 1
ATOM 637 C CA . PRO A 1 93 ? -17.582 -21.929 55.805 1.00 52.47 93 PRO A CA 1
ATOM 638 C C . PRO A 1 93 ? -18.592 -21.429 56.824 1.00 52.47 93 PRO A C 1
ATOM 640 O O . PRO A 1 93 ? -18.306 -20.505 57.592 1.00 52.47 93 PRO A O 1
ATOM 643 N N . GLU A 1 94 ? -19.802 -21.967 56.710 1.00 55.22 94 GLU A N 1
ATOM 644 C CA . GLU A 1 94 ? -20.924 -21.687 57.578 1.00 55.22 94 GLU A CA 1
ATOM 645 C C . GLU A 1 94 ? -20.394 -21.834 59.000 1.00 55.22 94 GLU A C 1
ATOM 647 O O . GLU A 1 94 ? -19.976 -22.915 59.424 1.00 55.22 94 GLU A O 1
ATOM 652 N N . ARG A 1 95 ? -20.258 -20.703 59.699 1.00 59.75 95 ARG A N 1
ATOM 653 C CA . ARG A 1 95 ? -19.823 -20.720 61.089 1.00 59.75 95 ARG A CA 1
ATOM 654 C C . ARG A 1 95 ? -20.864 -21.581 61.808 1.00 59.75 95 ARG A C 1
ATOM 656 O O . ARG A 1 95 ? -22.041 -21.229 61.700 1.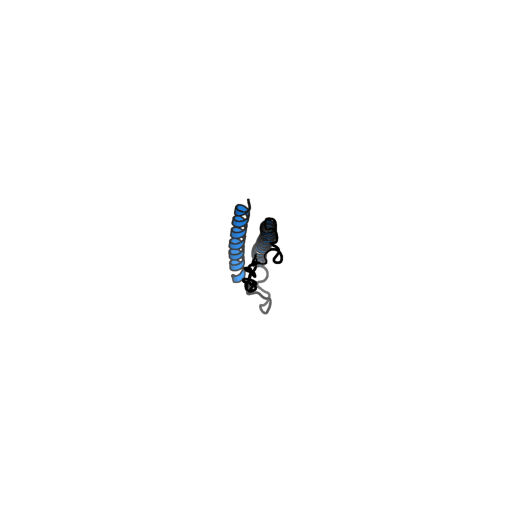00 59.75 95 ARG A O 1
ATOM 663 N N . PRO A 1 96 ? -20.476 -22.691 62.466 1.00 60.09 96 PRO A N 1
ATOM 664 C CA . PRO A 1 96 ? -21.433 -23.609 63.064 1.00 60.09 96 PRO A CA 1
ATOM 665 C C . PRO A 1 96 ? -22.444 -22.827 63.892 1.00 60.09 96 PRO A C 1
ATOM 667 O O . PRO A 1 96 ? -22.046 -22.011 64.727 1.00 60.09 96 PRO A O 1
ATOM 670 N N . ALA A 1 97 ? -23.729 -23.025 63.590 1.00 63.50 97 ALA A N 1
ATOM 671 C CA . ALA A 1 97 ? -24.821 -22.383 64.298 1.00 63.50 97 ALA A CA 1
ATOM 672 C C . ALA A 1 97 ? -24.622 -22.607 65.799 1.00 63.50 97 ALA A C 1
ATOM 674 O O . ALA A 1 97 ? -24.577 -23.745 66.274 1.00 63.50 97 ALA A O 1
ATOM 675 N N . GLU A 1 98 ? -24.444 -21.510 66.528 1.00 64.12 98 GLU A N 1
ATOM 676 C CA . GLU A 1 98 ? -24.389 -21.537 67.979 1.00 64.12 98 GLU A CA 1
ATOM 677 C C . GLU A 1 98 ? -25.707 -22.154 68.478 1.00 64.12 98 GLU A C 1
ATOM 679 O O . GLU A 1 98 ? -26.777 -21.728 68.025 1.00 64.12 98 GLU A O 1
ATOM 684 N N . PRO A 1 99 ? -25.673 -23.196 69.332 1.00 64.94 99 PRO A N 1
ATOM 685 C CA . PRO A 1 99 ? -26.889 -23.860 69.769 1.00 64.94 99 PRO A CA 1
ATOM 686 C C . PRO A 1 99 ? -27.770 -22.845 70.492 1.00 64.94 99 PRO A C 1
ATOM 688 O O . PRO A 1 99 ? -27.382 -22.305 71.528 1.00 64.94 99 PRO A O 1
ATOM 691 N N . ALA A 1 100 ? -28.958 -22.584 69.947 1.00 66.88 100 ALA A N 1
ATOM 692 C CA . ALA A 1 100 ? -29.962 -21.788 70.629 1.00 66.88 100 ALA A CA 1
ATOM 693 C C . ALA A 1 100 ? -30.352 -22.521 71.919 1.00 66.88 100 ALA A C 1
ATOM 695 O O . ALA A 1 100 ? -31.087 -23.509 71.893 1.00 66.88 100 ALA A O 1
ATOM 696 N N . VAL A 1 101 ? -29.811 -22.058 73.044 1.00 65.19 101 VAL A N 1
ATOM 697 C CA . VAL A 1 101 ? -30.184 -22.514 74.382 1.00 65.19 101 VAL A CA 1
ATOM 698 C C . VAL A 1 101 ? -31.679 -22.240 74.570 1.00 65.19 101 VAL A C 1
ATOM 700 O O . VAL A 1 101 ? -32.089 -21.076 74.519 1.00 65.19 101 VAL A O 1
ATOM 703 N N . PRO A 1 102 ? -32.521 -23.272 74.760 1.00 62.84 102 PRO A N 1
ATOM 704 C CA . PRO A 1 102 ? -33.931 -23.052 75.009 1.00 62.84 102 PRO A CA 1
ATOM 705 C C . PRO A 1 102 ? -34.072 -22.438 76.402 1.00 62.84 102 PRO A C 1
ATOM 707 O O . PRO A 1 102 ? -33.719 -23.056 77.407 1.00 62.84 102 PRO A O 1
ATOM 710 N N . LEU A 1 103 ? -34.568 -21.202 76.453 1.00 64.50 103 LEU A N 1
ATOM 711 C CA . LEU A 1 103 ? -34.965 -20.546 77.694 1.00 64.50 103 LEU A CA 1
ATOM 712 C C . LEU A 1 103 ? -36.089 -21.371 78.332 1.00 64.50 103 LEU A C 1
ATOM 714 O O . LEU A 1 103 ? -37.233 -21.342 77.875 1.00 64.50 103 LEU A O 1
ATOM 718 N N . ALA A 1 104 ? -35.743 -22.143 79.362 1.00 54.66 104 ALA A N 1
ATOM 719 C CA . ALA A 1 104 ? -36.711 -22.814 80.212 1.00 54.66 104 ALA A CA 1
ATOM 720 C C . ALA A 1 104 ? -37.453 -21.761 81.051 1.00 54.66 104 ALA A C 1
ATOM 722 O O . ALA A 1 104 ? -36.830 -20.902 81.678 1.00 54.66 104 ALA A O 1
ATOM 723 N N . ARG A 1 105 ? -38.784 -21.827 80.990 1.00 47.41 105 ARG A N 1
ATOM 724 C CA . ARG A 1 105 ? -39.736 -21.053 81.791 1.00 47.41 105 ARG A CA 1
ATOM 725 C C . ARG A 1 105 ? -39.864 -21.630 83.194 1.00 47.41 105 ARG A C 1
ATOM 727 O O . ARG A 1 105 ? -39.830 -22.875 83.300 1.00 47.41 105 ARG A O 1
#

Secondary structure (DSSP, 8-state):
-HHHHHHHHHHHHHHHHHHHHHHHTTTT--SSS--SSSTTTSHHHHHHHHHHHHHHHHHHHHHHHHHHHHHHHT-----TTTT-----------PPPPP------

Sequence (105 aa):
MQTVLLVIHVLLAVALIGVVLLQRSEGGALGIGGSGANFMSGRGAANLLTRATAILAAAFMATSITLAILATAGTKPKSIIDTAPARPAADSPERPAEPAVPLAR

Radius of gyration: 33.84 Å; chains: 1; bounding box: 71×30×104 Å